Protein AF-A0A554VCH0-F1 (afdb_monomer_lite)

Structure (mmCIF, N/CA/C/O backbone):
data_AF-A0A554VCH0-F1
#
_entry.id   AF-A0A554VCH0-F1
#
loop_
_atom_site.group_PDB
_atom_site.id
_atom_site.type_symbol
_atom_site.label_atom_id
_atom_site.label_alt_id
_atom_site.label_comp_id
_atom_site.label_asym_id
_atom_site.label_entity_id
_atom_site.label_seq_id
_atom_site.pdbx_PDB_ins_code
_atom_site.Cartn_x
_atom_site.Cartn_y
_atom_site.Cartn_z
_atom_site.occupancy
_atom_site.B_iso_or_equiv
_atom_site.auth_seq_id
_atom_site.auth_comp_id
_atom_site.auth_asym_id
_atom_site.auth_atom_id
_atom_site.pdbx_PDB_model_num
ATOM 1 N N . MET A 1 1 ? -2.624 -9.429 -61.846 1.00 50.66 1 MET A N 1
ATOM 2 C CA . MET A 1 1 ? -3.630 -8.932 -60.868 1.00 50.66 1 MET A CA 1
ATOM 3 C C . MET A 1 1 ? -3.931 -9.878 -59.685 1.00 50.66 1 MET A C 1
ATOM 5 O O . MET A 1 1 ? -4.748 -9.509 -58.852 1.00 50.66 1 MET A O 1
ATOM 9 N N . LYS A 1 2 ? -3.287 -11.053 -59.535 1.00 46.19 2 LYS A N 1
ATOM 10 C CA . LYS A 1 2 ? -3.605 -12.021 -58.455 1.00 46.19 2 LYS A CA 1
ATOM 11 C C . LYS A 1 2 ? -2.909 -11.757 -57.103 1.00 46.19 2 LYS A C 1
ATOM 13 O O . LYS A 1 2 ? -3.419 -12.174 -56.073 1.00 46.19 2 LYS A O 1
ATOM 18 N N . THR A 1 3 ? -1.801 -11.017 -57.079 1.00 48.94 3 THR A N 1
ATOM 19 C CA . THR A 1 3 ? -0.977 -10.786 -55.875 1.00 48.94 3 THR A CA 1
ATOM 20 C C . THR A 1 3 ? 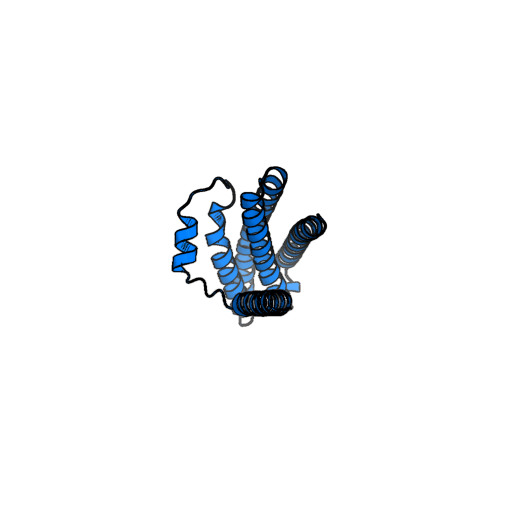-1.546 -9.754 -54.893 1.00 48.94 3 THR A C 1
ATOM 22 O O . THR A 1 3 ? -1.363 -9.903 -53.689 1.00 48.94 3 THR A O 1
ATOM 25 N N . LYS A 1 4 ? -2.310 -8.755 -55.365 1.00 50.19 4 LYS A N 1
ATOM 26 C CA . LYS A 1 4 ? -2.892 -7.714 -54.490 1.00 50.19 4 LYS A CA 1
ATOM 27 C C . LYS A 1 4 ? -4.004 -8.238 -53.569 1.00 50.19 4 LYS A C 1
ATOM 29 O O . LYS A 1 4 ? -4.123 -7.774 -52.441 1.00 50.19 4 LYS A O 1
ATOM 34 N N . ARG A 1 5 ? -4.782 -9.235 -54.014 1.00 51.34 5 ARG A N 1
ATOM 35 C CA . ARG A 1 5 ? -5.843 -9.852 -53.193 1.00 51.34 5 ARG A CA 1
ATOM 36 C C . ARG A 1 5 ? -5.274 -10.724 -52.068 1.00 51.34 5 ARG A C 1
ATOM 38 O O . ARG A 1 5 ? -5.830 -10.739 -50.979 1.00 51.34 5 ARG A O 1
ATOM 45 N N . LEU A 1 6 ? -4.137 -11.383 -52.306 1.00 45.56 6 LEU A N 1
ATOM 46 C CA . LEU A 1 6 ? -3.472 -12.219 -51.302 1.00 45.56 6 LEU A CA 1
ATOM 47 C C . LEU A 1 6 ? -2.893 -11.374 -50.155 1.00 45.56 6 LEU A C 1
ATOM 49 O O . LEU A 1 6 ? -3.058 -11.724 -48.992 1.00 45.56 6 LEU A O 1
ATOM 53 N N . GLN A 1 7 ? -2.292 -10.220 -50.472 1.00 49.75 7 GLN A N 1
ATOM 54 C CA . GLN A 1 7 ? -1.778 -9.291 -49.458 1.00 49.75 7 GLN A CA 1
ATOM 55 C C . GLN A 1 7 ? -2.892 -8.672 -48.605 1.00 49.75 7 GLN A C 1
ATOM 57 O O . GLN A 1 7 ? -2.719 -8.542 -47.398 1.00 49.75 7 GLN A O 1
ATOM 62 N N . GLN A 1 8 ? -4.051 -8.351 -49.193 1.00 52.53 8 GLN A N 1
ATOM 63 C CA . GLN A 1 8 ? -5.202 -7.838 -48.439 1.00 52.53 8 GLN A CA 1
ATOM 64 C C . GLN A 1 8 ? -5.822 -8.897 -47.516 1.00 52.53 8 GLN A C 1
ATOM 66 O O . GLN A 1 8 ? -6.181 -8.571 -46.387 1.00 52.53 8 GLN A O 1
ATOM 71 N N . SER A 1 9 ? -5.889 -10.163 -47.945 1.00 48.62 9 SER A N 1
ATOM 72 C CA . SER A 1 9 ? -6.329 -11.258 -47.071 1.00 48.62 9 SER A CA 1
ATOM 73 C C . SER A 1 9 ? -5.358 -11.503 -45.917 1.00 48.62 9 SER A C 1
ATOM 75 O O . SER A 1 9 ? -5.813 -11.659 -44.794 1.00 48.62 9 SER A O 1
ATOM 77 N N . ILE A 1 10 ? -4.040 -11.469 -46.147 1.00 54.28 10 ILE A N 1
ATOM 78 C CA . ILE A 1 10 ? -3.049 -11.637 -45.069 1.00 54.28 10 ILE A CA 1
ATOM 79 C C . ILE A 1 10 ? -3.129 -10.480 -44.063 1.00 54.28 10 ILE A C 1
ATOM 81 O O . ILE A 1 10 ? -3.063 -10.718 -42.859 1.00 54.28 10 ILE A O 1
ATOM 85 N N . LEU A 1 11 ? -3.339 -9.243 -44.532 1.00 47.56 11 LEU A N 1
ATOM 86 C CA . LEU A 1 11 ? -3.494 -8.084 -43.648 1.00 47.56 11 LEU A CA 1
ATOM 87 C C . LEU A 1 11 ? -4.769 -8.175 -42.796 1.00 47.56 11 LEU A C 1
ATOM 89 O O . LEU A 1 11 ? -4.717 -7.927 -41.597 1.00 47.56 11 LEU A O 1
ATOM 93 N N . MET A 1 12 ? -5.898 -8.574 -43.392 1.00 51.47 12 MET A N 1
ATOM 94 C CA . MET A 1 12 ? -7.165 -8.765 -42.672 1.00 51.47 12 MET A CA 1
ATOM 95 C C . MET A 1 12 ? -7.074 -9.895 -41.644 1.00 51.47 12 MET A C 1
ATOM 97 O O . MET A 1 12 ? -7.515 -9.718 -40.512 1.00 51.47 12 MET A O 1
ATOM 101 N N . THR A 1 13 ? -6.445 -11.022 -41.986 1.00 54.09 13 THR A N 1
ATOM 102 C CA . THR A 1 13 ? -6.224 -12.113 -41.026 1.00 54.09 13 THR A CA 1
ATOM 103 C C . THR A 1 13 ? -5.275 -11.683 -39.904 1.00 54.09 13 THR A C 1
ATOM 105 O O . THR A 1 13 ? -5.513 -12.018 -38.748 1.00 54.09 13 THR A O 1
ATOM 108 N N . GLY A 1 14 ? -4.249 -10.879 -40.207 1.00 42.06 14 GLY A N 1
ATOM 109 C CA . GLY A 1 14 ? -3.343 -10.311 -39.204 1.00 42.06 14 GLY A CA 1
ATOM 110 C C . GLY A 1 14 ? -4.046 -9.367 -38.224 1.00 42.06 14 GLY A C 1
ATOM 111 O O . GLY A 1 14 ? -3.824 -9.464 -37.019 1.00 42.06 14 GLY A O 1
ATOM 112 N N . VAL A 1 15 ? -4.946 -8.510 -38.716 1.00 51.59 15 VAL A N 1
ATOM 113 C CA . VAL A 1 15 ? -5.751 -7.611 -37.870 1.00 51.59 15 VAL A CA 1
ATOM 114 C C . VAL A 1 15 ? -6.733 -8.402 -37.004 1.00 51.59 15 VAL A C 1
ATOM 116 O O . VAL A 1 15 ? -6.851 -8.104 -35.819 1.00 51.59 15 VAL A O 1
ATOM 119 N N . ILE A 1 16 ? -7.364 -9.454 -37.541 1.00 51.12 16 ILE A N 1
ATOM 120 C CA . ILE A 1 16 ? -8.275 -10.315 -36.769 1.00 51.12 16 ILE A CA 1
ATOM 121 C C . ILE A 1 16 ? -7.518 -11.037 -35.642 1.00 51.12 16 ILE A C 1
ATOM 123 O O . ILE A 1 16 ? -7.979 -11.005 -34.501 1.00 51.12 16 ILE A O 1
ATOM 127 N N . ILE A 1 17 ? -6.325 -11.587 -35.918 1.00 49.78 17 ILE A N 1
ATOM 128 C CA . ILE A 1 17 ? -5.477 -12.242 -34.904 1.00 49.78 17 ILE A CA 1
ATOM 129 C C . ILE A 1 17 ? -5.062 -11.243 -33.808 1.00 49.78 17 ILE A C 1
ATOM 131 O O . ILE A 1 17 ? -5.209 -11.543 -32.622 1.00 49.78 17 ILE A O 1
ATOM 135 N N . LEU A 1 18 ? -4.628 -10.033 -34.182 1.00 41.31 18 LEU A N 1
ATOM 136 C CA . LEU A 1 18 ? -4.269 -8.962 -33.239 1.00 41.31 18 LEU A CA 1
ATOM 137 C C . LEU A 1 18 ? -5.462 -8.499 -32.383 1.00 41.31 18 LEU A C 1
ATOM 139 O O . LEU A 1 18 ? -5.297 -8.221 -31.192 1.00 41.31 18 LEU A O 1
ATOM 143 N N . THR A 1 19 ? -6.678 -8.480 -32.938 1.00 44.56 19 THR A N 1
ATOM 144 C CA . THR A 1 19 ? -7.881 -8.166 -32.153 1.00 44.56 19 THR A CA 1
ATOM 145 C C . THR A 1 19 ? -8.273 -9.295 -31.200 1.00 44.56 19 THR A C 1
ATOM 147 O O . THR A 1 19 ? -8.610 -9.011 -30.057 1.00 44.56 19 THR A O 1
ATOM 150 N N . THR A 1 20 ? -8.132 -10.570 -31.588 1.00 49.09 20 THR A N 1
ATOM 151 C CA . THR A 1 20 ? -8.420 -11.697 -30.679 1.00 49.09 20 THR A CA 1
ATOM 152 C C . THR A 1 20 ? -7.431 -11.803 -29.518 1.00 49.09 20 THR A C 1
ATOM 154 O O . THR A 1 20 ? -7.835 -12.118 -28.398 1.00 49.09 20 THR A O 1
ATOM 157 N N . VAL A 1 21 ? -6.150 -11.484 -29.744 1.00 45.84 21 VAL A N 1
ATOM 158 C CA . VAL A 1 21 ? -5.125 -11.487 -28.684 1.00 45.84 21 VAL A CA 1
ATOM 159 C C . VAL A 1 21 ? -5.340 -10.335 -27.696 1.00 45.84 21 VAL A C 1
ATOM 161 O O . VAL A 1 21 ? -5.120 -10.503 -26.499 1.00 45.84 21 VAL A O 1
ATOM 164 N N . THR A 1 22 ? -5.858 -9.191 -28.151 1.00 43.94 22 THR A N 1
ATOM 165 C CA . THR A 1 22 ? -6.181 -8.061 -27.262 1.00 43.94 22 THR A CA 1
ATOM 166 C C . THR A 1 22 ? -7.490 -8.256 -26.491 1.00 43.94 22 THR A C 1
ATOM 168 O O . THR A 1 22 ? -7.573 -7.817 -25.345 1.00 43.94 22 THR A O 1
ATOM 171 N N . THR A 1 23 ? -8.478 -8.984 -27.030 1.00 40.88 23 THR A N 1
ATOM 172 C CA . THR A 1 23 ? -9.694 -9.352 -26.273 1.00 40.88 23 THR A CA 1
ATOM 173 C C . THR A 1 23 ? -9.470 -10.447 -25.229 1.00 40.88 23 THR A C 1
ATOM 175 O O . THR A 1 23 ? -10.179 -10.464 -24.228 1.00 40.88 23 THR A O 1
ATOM 178 N N . HIS A 1 24 ? -8.473 -11.325 -25.391 1.00 40.78 24 HIS A N 1
ATOM 179 C CA . HIS A 1 24 ? -8.145 -12.347 -24.382 1.00 40.78 24 HIS A CA 1
ATOM 180 C C . HIS A 1 24 ? -7.156 -11.883 -23.302 1.00 40.78 24 HIS A C 1
ATOM 182 O O . HIS A 1 24 ? -6.976 -12.575 -22.304 1.00 40.78 24 HIS A O 1
ATOM 188 N N . ALA A 1 25 ? -6.592 -10.678 -23.419 1.00 38.81 25 ALA A N 1
ATOM 189 C CA . ALA A 1 25 ? -5.797 -10.068 -22.350 1.00 38.81 25 ALA A CA 1
ATOM 190 C C . ALA A 1 25 ? -6.638 -9.619 -21.133 1.00 38.81 25 ALA A C 1
ATOM 192 O O . ALA A 1 25 ? -6.080 -9.129 -20.152 1.00 38.81 25 ALA A O 1
ATOM 193 N N . GLN A 1 26 ? -7.968 -9.774 -21.176 1.00 36.09 26 GLN A N 1
ATOM 194 C CA . GLN A 1 26 ? -8.859 -9.425 -20.065 1.00 36.09 26 GLN A CA 1
ATOM 195 C C . GLN A 1 26 ? -9.099 -10.549 -19.051 1.00 36.09 26 GLN A C 1
ATOM 197 O O . GLN A 1 26 ? -9.569 -10.246 -17.962 1.00 36.09 26 GLN A O 1
ATOM 202 N N . ASP A 1 27 ? -8.690 -11.788 -19.328 1.00 39.19 27 ASP A N 1
ATOM 203 C CA . ASP A 1 27 ? -8.798 -12.895 -18.372 1.00 39.19 27 ASP A CA 1
ATOM 204 C C . ASP A 1 27 ? -7.484 -13.670 -18.302 1.00 39.19 27 ASP A C 1
ATOM 206 O O . ASP A 1 27 ? -7.409 -14.861 -18.608 1.00 39.19 27 ASP A O 1
ATOM 210 N N . ILE A 1 28 ? -6.414 -13.005 -17.857 1.00 39.16 28 ILE A N 1
ATOM 211 C CA . ILE A 1 28 ? -5.262 -13.756 -17.362 1.00 39.16 28 ILE A CA 1
ATOM 212 C C . ILE A 1 28 ? -5.600 -14.256 -15.957 1.00 39.16 28 ILE A C 1
ATOM 214 O O . ILE A 1 28 ? -5.233 -13.665 -14.940 1.00 39.16 28 ILE A O 1
ATOM 218 N N . ASN A 1 29 ? -6.343 -15.361 -15.917 1.00 36.84 29 ASN A N 1
ATOM 219 C CA . ASN A 1 29 ? -6.506 -16.198 -14.736 1.00 36.84 29 ASN A CA 1
ATOM 220 C C . ASN A 1 29 ? -5.174 -16.908 -14.478 1.00 36.84 29 ASN A C 1
ATOM 222 O O . ASN A 1 29 ? -5.022 -18.100 -14.729 1.00 36.84 29 ASN A O 1
ATOM 226 N N . PHE A 1 30 ? -4.179 -16.158 -14.004 1.00 36.53 30 PHE A N 1
ATOM 227 C CA . PHE A 1 30 ? -2.970 -16.770 -13.487 1.00 36.53 30 PHE A CA 1
ATOM 228 C C . PHE A 1 30 ? -3.372 -17.644 -12.304 1.00 36.53 30 PHE A C 1
ATOM 230 O O . PHE A 1 30 ? -3.855 -17.136 -11.283 1.00 36.53 30 PHE A O 1
ATOM 237 N N . SER A 1 31 ? -3.192 -18.961 -12.425 1.00 39.38 31 SER A N 1
ATOM 238 C CA . SER A 1 31 ? -3.395 -19.813 -11.265 1.00 39.38 31 SER A CA 1
ATOM 239 C C . SER A 1 31 ? -2.363 -19.397 -10.216 1.00 39.38 31 SER A C 1
ATOM 241 O O . SER A 1 31 ? -1.195 -19.151 -10.524 1.00 39.38 31 SER A O 1
ATOM 243 N N . ILE A 1 32 ? -2.778 -19.314 -8.951 1.00 42.47 32 ILE A N 1
ATOM 244 C CA . ILE A 1 32 ? -1.898 -18.959 -7.821 1.00 42.47 32 ILE A CA 1
ATOM 245 C C . ILE A 1 32 ? -0.621 -19.825 -7.814 1.00 42.47 32 ILE A C 1
ATOM 247 O O . ILE A 1 32 ? 0.424 -19.397 -7.328 1.00 42.47 32 ILE A O 1
ATOM 251 N N . LYS A 1 33 ? -0.692 -21.024 -8.405 1.00 39.44 33 LYS A N 1
ATOM 252 C CA . LYS A 1 33 ? 0.408 -21.973 -8.548 1.00 39.44 33 LYS A CA 1
ATOM 253 C C . LYS A 1 33 ? 1.454 -21.538 -9.584 1.00 39.44 33 LYS A C 1
ATOM 255 O O . LYS A 1 33 ? 2.640 -21.622 -9.295 1.00 39.44 33 LYS A O 1
ATOM 260 N N . GLU A 1 34 ? 1.027 -21.003 -10.726 1.00 40.91 34 GLU A N 1
ATOM 261 C CA . GLU A 1 34 ? 1.920 -20.485 -11.779 1.00 40.91 34 GLU A CA 1
ATOM 262 C C . GLU A 1 34 ? 2.570 -19.166 -11.349 1.00 40.91 34 GLU A C 1
ATOM 264 O O . GLU A 1 34 ? 3.757 -18.941 -11.578 1.00 40.91 34 GLU A O 1
ATOM 269 N N . VAL A 1 35 ? 1.821 -18.330 -10.619 1.00 45.22 35 VAL A N 1
ATOM 270 C CA . VAL A 1 35 ? 2.368 -17.131 -9.969 1.00 45.22 35 VAL A CA 1
ATOM 271 C C . VAL A 1 35 ? 3.438 -17.520 -8.947 1.00 45.22 35 VAL A C 1
ATOM 273 O O . VAL A 1 35 ? 4.497 -16.905 -8.920 1.00 45.22 35 VAL A O 1
ATOM 276 N N . ALA A 1 36 ? 3.197 -18.554 -8.135 1.00 42.59 36 ALA A N 1
ATOM 277 C CA . ALA A 1 36 ? 4.151 -19.035 -7.136 1.00 42.59 36 ALA A CA 1
ATOM 278 C C . ALA A 1 36 ? 5.414 -19.674 -7.747 1.00 42.59 36 ALA A C 1
ATOM 280 O O . ALA A 1 36 ? 6.488 -19.567 -7.157 1.00 42.59 36 ALA A O 1
ATOM 281 N N . GLU A 1 37 ? 5.318 -20.311 -8.917 1.00 42.56 37 GLU A N 1
ATOM 282 C CA . GLU A 1 37 ? 6.479 -20.876 -9.619 1.00 42.56 37 GLU A CA 1
ATOM 283 C C . GLU A 1 37 ? 7.354 -19.808 -10.285 1.00 42.56 37 GLU A C 1
ATOM 285 O O . GLU A 1 37 ? 8.578 -19.944 -10.264 1.00 42.56 37 GLU A O 1
ATOM 290 N N . ALA A 1 38 ? 6.776 -18.698 -10.759 1.00 44.72 38 ALA A N 1
ATOM 291 C CA . ALA A 1 38 ? 7.548 -17.551 -11.251 1.00 44.72 38 ALA A CA 1
ATOM 292 C C . ALA A 1 38 ? 8.417 -16.895 -10.153 1.00 44.72 38 ALA A C 1
ATOM 294 O O . ALA A 1 38 ? 9.463 -16.325 -10.451 1.00 44.72 38 ALA A O 1
ATOM 295 N N . PHE A 1 39 ? 8.041 -17.041 -8.875 1.00 44.12 39 PHE A N 1
ATOM 296 C CA . PHE A 1 39 ? 8.803 -16.547 -7.718 1.00 44.12 39 PHE A CA 1
ATOM 297 C C . PHE A 1 39 ? 9.952 -17.468 -7.262 1.00 44.12 39 PHE A C 1
ATOM 299 O O . PHE A 1 39 ? 10.654 -17.122 -6.314 1.00 44.12 39 PHE A O 1
ATOM 306 N N . LYS A 1 40 ? 10.177 -18.628 -7.903 1.00 45.06 40 LYS A N 1
ATOM 307 C CA . LYS A 1 40 ? 11.313 -19.517 -7.578 1.00 45.06 40 LYS A CA 1
ATOM 308 C C . LYS A 1 40 ? 12.636 -19.121 -8.236 1.00 45.06 40 LYS A C 1
ATOM 310 O O . LYS A 1 40 ? 13.650 -19.753 -7.952 1.00 45.06 40 LYS A O 1
ATOM 315 N N . ARG A 1 41 ? 12.653 -18.105 -9.101 1.00 44.22 41 ARG A N 1
ATOM 316 C CA . ARG A 1 41 ? 13.904 -17.519 -9.594 1.00 44.22 41 ARG A CA 1
ATOM 317 C C . ARG A 1 41 ? 14.220 -16.286 -8.760 1.00 44.22 41 ARG A C 1
ATOM 319 O O . ARG A 1 41 ? 13.586 -15.246 -8.907 1.00 44.22 41 ARG A O 1
ATOM 326 N N . GLU A 1 42 ? 15.165 -16.457 -7.841 1.00 42.84 42 GLU A N 1
ATOM 327 C CA . GLU A 1 42 ? 15.843 -15.379 -7.124 1.00 42.84 42 GLU A CA 1
ATOM 328 C C . GLU A 1 42 ? 16.564 -14.481 -8.135 1.00 42.84 42 GLU A C 1
ATOM 330 O O . GLU A 1 42 ? 17.744 -14.661 -8.407 1.00 42.84 42 GLU A O 1
ATOM 335 N N . ASN A 1 43 ? 15.853 -13.515 -8.709 1.00 42.44 43 ASN A N 1
ATOM 336 C CA . ASN A 1 43 ? 16.477 -12.444 -9.471 1.00 42.44 43 ASN A CA 1
ATOM 337 C C . ASN A 1 43 ? 16.506 -11.193 -8.587 1.00 42.44 43 ASN A C 1
ATOM 339 O O . ASN A 1 43 ? 15.509 -10.491 -8.431 1.00 42.44 43 ASN A O 1
ATOM 343 N N . GLU A 1 44 ? 17.645 -11.034 -7.911 1.00 44.34 44 GLU A N 1
ATOM 344 C CA . GLU A 1 44 ? 18.386 -9.790 -7.632 1.00 44.34 44 GLU A CA 1
ATOM 345 C C . GLU A 1 44 ? 17.604 -8.499 -7.343 1.00 44.34 44 GLU A C 1
ATOM 347 O O . GLU A 1 44 ? 18.033 -7.400 -7.675 1.00 44.34 44 GLU A O 1
ATOM 352 N N . CYS A 1 45 ? 16.492 -8.587 -6.628 1.00 47.25 45 CYS A N 1
ATOM 353 C CA . CYS A 1 45 ? 15.903 -7.430 -5.976 1.00 47.25 45 CYS A CA 1
ATOM 354 C C . CYS A 1 45 ? 15.950 -7.664 -4.469 1.00 47.25 45 CYS A C 1
ATOM 356 O O . CYS A 1 45 ? 15.125 -8.382 -3.901 1.00 47.25 45 CYS A O 1
ATOM 358 N N . HIS A 1 46 ? 16.932 -7.036 -3.813 1.00 46.09 46 HIS A N 1
ATOM 359 C CA . HIS A 1 46 ? 17.128 -7.089 -2.358 1.00 46.09 46 HIS A CA 1
ATOM 360 C C . HIS A 1 46 ? 15.865 -6.667 -1.572 1.00 46.09 46 HIS A C 1
ATOM 362 O O . HIS A 1 46 ? 15.702 -7.016 -0.405 1.00 46.09 46 HIS A O 1
ATOM 368 N N . TYR A 1 47 ? 14.948 -5.951 -2.233 1.00 48.16 47 TYR A N 1
ATOM 369 C CA . TYR A 1 47 ? 13.714 -5.408 -1.668 1.00 48.16 47 TYR A CA 1
ATOM 370 C C . TYR A 1 47 ? 12.467 -6.286 -1.945 1.00 48.16 47 TYR A C 1
ATOM 372 O O . TYR A 1 47 ? 11.603 -6.435 -1.077 1.00 48.16 47 TYR A O 1
ATOM 380 N N . CYS A 1 48 ? 12.434 -7.011 -3.069 1.00 47.91 48 CYS A N 1
ATOM 381 C CA . CYS A 1 48 ? 11.238 -7.675 -3.605 1.00 47.91 48 CYS A CA 1
ATOM 382 C C . CYS A 1 48 ? 10.816 -8.959 -2.861 1.00 47.91 48 CYS A C 1
ATOM 384 O O . CYS A 1 48 ? 9.690 -9.442 -3.020 1.00 47.91 48 CYS A O 1
ATOM 386 N N . THR A 1 49 ? 11.657 -9.520 -1.986 1.00 49.84 49 THR A N 1
ATOM 387 C CA . THR A 1 49 ? 11.328 -10.724 -1.188 1.00 49.84 49 THR A CA 1
ATOM 388 C C . THR A 1 49 ? 10.147 -10.508 -0.224 1.00 49.84 49 THR A C 1
ATOM 390 O O . THR A 1 49 ? 9.592 -11.468 0.314 1.00 49.84 49 THR A O 1
ATOM 393 N N . LYS A 1 50 ? 9.687 -9.262 -0.032 1.00 51.09 50 LYS A N 1
ATOM 394 C CA . LYS A 1 50 ? 8.519 -8.919 0.800 1.00 51.09 50 LYS A CA 1
ATOM 395 C C . LYS A 1 50 ? 7.176 -8.886 0.050 1.00 51.09 50 LYS A C 1
ATOM 397 O O . LYS A 1 50 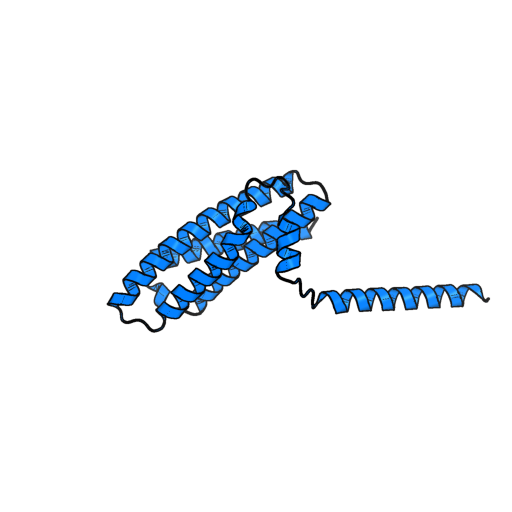? 6.141 -8.701 0.694 1.00 51.09 50 LYS A O 1
ATOM 402 N N . ILE A 1 51 ? 7.134 -9.135 -1.264 1.00 47.06 51 ILE A N 1
ATOM 403 C CA . ILE A 1 51 ? 5.907 -9.040 -2.088 1.00 47.06 51 ILE A CA 1
ATOM 404 C C . ILE A 1 51 ? 4.775 -9.962 -1.594 1.00 47.06 51 ILE A C 1
ATOM 406 O O . ILE A 1 51 ? 3.618 -9.536 -1.511 1.00 47.06 51 ILE A O 1
ATOM 410 N N . TYR A 1 52 ? 5.091 -11.187 -1.154 1.00 47.25 52 TYR A N 1
ATOM 411 C CA . TYR A 1 52 ? 4.085 -12.117 -0.613 1.00 47.25 52 TYR A CA 1
ATOM 412 C C . TYR A 1 52 ? 3.468 -11.625 0.712 1.00 47.25 52 TYR A C 1
ATOM 414 O O . TYR A 1 52 ? 2.366 -12.022 1.097 1.00 47.25 52 TYR A O 1
ATOM 422 N N . GLN A 1 53 ? 4.135 -10.698 1.407 1.00 63.19 53 GLN A N 1
ATOM 423 C CA . GLN A 1 53 ? 3.653 -10.150 2.671 1.00 63.19 53 GLN A CA 1
ATOM 424 C C . GLN A 1 53 ? 2.634 -9.023 2.465 1.00 63.19 53 GLN A C 1
ATOM 426 O O . GLN A 1 53 ? 1.731 -8.878 3.290 1.00 63.19 53 GLN A O 1
ATOM 431 N N . PHE A 1 54 ? 2.701 -8.254 1.372 1.00 70.75 54 PHE A N 1
ATOM 432 C CA . PHE A 1 54 ? 1.818 -7.096 1.187 1.00 70.75 54 PHE A CA 1
ATOM 433 C C . PHE A 1 54 ? 0.355 -7.483 0.989 1.00 70.75 54 PHE A C 1
ATOM 435 O O . PHE A 1 54 ? -0.512 -6.924 1.660 1.00 70.75 54 PHE A O 1
ATOM 442 N N . SER A 1 55 ? 0.066 -8.481 0.153 1.00 72.00 55 SER A N 1
ATOM 443 C CA . SER A 1 55 ? -1.313 -8.944 -0.064 1.00 72.00 55 SER A CA 1
ATOM 444 C C . SER A 1 55 ? -1.954 -9.461 1.228 1.00 72.00 55 SER A C 1
ATOM 446 O O . SER A 1 55 ? -3.070 -9.067 1.577 1.00 72.00 55 SER A O 1
ATOM 448 N N . HIS A 1 56 ? -1.218 -10.267 2.000 1.00 76.31 56 HIS A N 1
ATOM 449 C CA . HIS A 1 56 ? -1.681 -10.754 3.298 1.00 76.31 56 HIS A CA 1
ATOM 450 C C . HIS A 1 56 ? -1.881 -9.606 4.304 1.00 76.31 56 HIS A C 1
ATOM 452 O O . HIS A 1 56 ? -2.882 -9.569 5.021 1.00 76.31 56 HIS A O 1
ATOM 458 N N . LYS A 1 57 ? -0.972 -8.622 4.342 1.00 80.25 57 LYS A N 1
ATOM 459 C CA . LYS A 1 57 ? -1.100 -7.440 5.213 1.00 80.25 57 LYS A CA 1
ATOM 460 C C . LYS A 1 57 ? -2.292 -6.568 4.836 1.00 80.25 57 LYS A C 1
ATOM 462 O O . LYS A 1 57 ? -3.001 -6.120 5.733 1.00 80.25 57 LYS A O 1
ATOM 467 N N . VAL A 1 58 ? -2.563 -6.377 3.547 1.00 81.69 58 VAL A N 1
ATOM 468 C CA . VAL A 1 58 ? -3.757 -5.666 3.065 1.00 81.69 58 VAL A CA 1
ATOM 469 C C . VAL A 1 58 ? -5.026 -6.389 3.511 1.00 81.69 58 VAL A C 1
ATOM 471 O O . VAL A 1 58 ? -5.947 -5.741 4.005 1.00 81.69 58 VAL A O 1
ATOM 474 N N . GLN A 1 59 ? -5.070 -7.722 3.413 1.00 82.25 59 GLN A N 1
ATOM 475 C CA . GLN A 1 59 ? -6.208 -8.498 3.910 1.00 82.25 59 GLN A CA 1
ATOM 476 C C . GLN A 1 59 ? -6.357 -8.374 5.433 1.00 82.25 59 GLN A C 1
ATOM 478 O O . GLN A 1 59 ? -7.460 -8.157 5.929 1.00 82.25 59 GLN A O 1
ATOM 483 N N . GLN A 1 60 ? -5.253 -8.430 6.181 1.00 84.75 60 GLN A N 1
ATOM 484 C CA . GLN A 1 60 ? -5.254 -8.230 7.630 1.00 84.75 60 GLN A CA 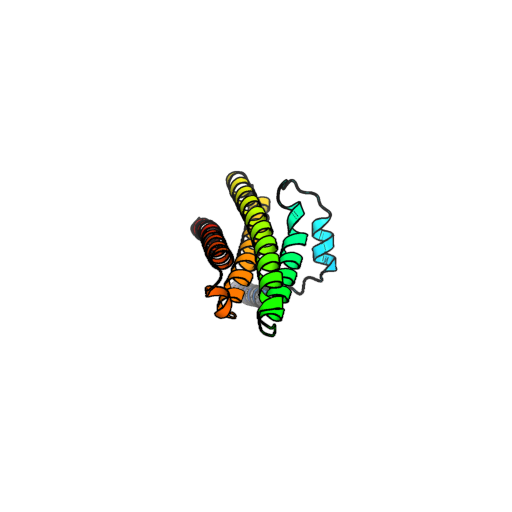1
ATOM 485 C C . GLN A 1 60 ? -5.786 -6.837 8.012 1.00 84.75 60 GLN A C 1
ATOM 487 O O . GLN A 1 60 ? -6.599 -6.723 8.928 1.00 84.75 60 GLN A O 1
ATOM 492 N N . ILE A 1 61 ? -5.355 -5.786 7.307 1.00 85.31 61 ILE A N 1
ATOM 493 C CA . ILE A 1 61 ? -5.843 -4.412 7.488 1.00 85.31 61 ILE A CA 1
ATOM 494 C C . ILE A 1 61 ? -7.341 -4.340 7.183 1.00 85.31 61 ILE A C 1
ATOM 496 O O . ILE A 1 61 ? -8.097 -3.818 7.997 1.00 85.31 61 ILE A O 1
ATOM 500 N N . SER A 1 62 ? -7.776 -4.927 6.065 1.00 86.19 62 SER A N 1
ATOM 501 C CA . SER A 1 62 ? -9.186 -4.998 5.671 1.00 86.19 62 SER A CA 1
ATOM 502 C C . SER A 1 62 ? -10.047 -5.658 6.745 1.00 86.19 62 SER A C 1
ATOM 504 O O . SER A 1 62 ? -11.085 -5.111 7.104 1.00 86.19 62 SER A O 1
ATOM 506 N N . ASN A 1 63 ? -9.603 -6.788 7.299 1.00 85.56 63 ASN A N 1
ATOM 507 C CA . ASN A 1 63 ? -10.329 -7.497 8.352 1.00 85.56 63 ASN A CA 1
ATOM 508 C C . ASN A 1 63 ? -10.412 -6.653 9.634 1.00 85.56 63 ASN A C 1
ATOM 510 O O . ASN A 1 63 ? -11.492 -6.483 10.184 1.00 85.56 63 ASN A O 1
ATOM 514 N N . ILE A 1 64 ? -9.298 -6.051 10.077 1.00 85.12 64 ILE A N 1
ATOM 515 C CA . ILE A 1 64 ? -9.297 -5.187 11.272 1.00 85.12 64 ILE A CA 1
ATOM 516 C C . ILE A 1 64 ? -10.227 -3.979 11.076 1.00 85.12 64 ILE A C 1
ATOM 518 O O . ILE A 1 64 ? -10.940 -3.604 12.004 1.00 85.12 64 ILE A O 1
ATOM 522 N N . MET A 1 65 ? -10.220 -3.371 9.888 1.00 82.94 65 MET A N 1
ATOM 523 C CA . MET A 1 65 ? -11.079 -2.237 9.544 1.00 82.94 65 MET A CA 1
ATOM 524 C C . MET A 1 65 ? -12.554 -2.634 9.467 1.00 82.94 65 MET A C 1
ATOM 526 O O . MET A 1 65 ? -13.400 -1.893 9.957 1.00 82.94 65 MET A O 1
ATOM 530 N N . HIS A 1 66 ? -12.870 -3.803 8.907 1.00 83.25 66 HIS A N 1
ATOM 531 C CA . HIS A 1 66 ? -14.235 -4.318 8.895 1.00 83.25 66 HIS A CA 1
ATOM 532 C C . HIS A 1 66 ? -14.748 -4.543 10.315 1.00 83.25 66 HIS A C 1
ATOM 534 O O . HIS A 1 66 ? -15.785 -3.994 10.670 1.00 83.25 66 HIS A O 1
ATOM 540 N N . ASP A 1 67 ? -13.963 -5.225 11.149 1.00 83.62 67 ASP A N 1
ATOM 541 C CA . ASP A 1 67 ? -14.332 -5.487 12.535 1.00 83.62 67 ASP A CA 1
ATOM 542 C C . ASP A 1 67 ? -14.533 -4.207 13.362 1.00 83.62 67 ASP A C 1
ATOM 544 O O . ASP A 1 67 ? -15.219 -4.226 14.377 1.00 83.62 67 ASP A O 1
ATOM 548 N N . LEU A 1 68 ? -13.882 -3.101 12.989 1.00 81.44 68 LEU A N 1
ATOM 549 C CA . LEU A 1 68 ? -14.010 -1.818 13.683 1.00 81.44 68 LEU A CA 1
ATOM 550 C C . LEU A 1 68 ? -15.375 -1.148 13.475 1.00 81.44 68 LEU A C 1
ATOM 552 O O . LEU A 1 68 ? -15.697 -0.249 14.253 1.00 81.44 68 LEU A O 1
ATOM 556 N N . LYS A 1 69 ? -16.162 -1.572 12.473 1.00 74.19 69 LYS A N 1
ATOM 557 C CA . LYS A 1 69 ? -17.518 -1.053 12.219 1.00 74.19 69 LYS A CA 1
ATOM 558 C C . LYS A 1 69 ? -18.494 -1.411 13.332 1.00 74.19 69 LYS A C 1
ATOM 560 O O . LYS A 1 69 ? -19.285 -0.566 13.732 1.00 74.19 69 LYS A O 1
ATOM 565 N N . ASP A 1 70 ? -18.367 -2.620 13.868 1.00 75.44 70 ASP A N 1
ATOM 566 C CA . ASP A 1 70 ? -19.407 -3.243 14.692 1.00 75.44 70 ASP A CA 1
ATOM 567 C C . ASP A 1 70 ? -18.998 -3.373 16.174 1.00 75.44 70 ASP A C 1
ATOM 569 O O . ASP A 1 70 ? -19.597 -4.128 16.939 1.00 75.44 70 ASP A O 1
ATOM 573 N N . LEU A 1 71 ? -17.943 -2.666 16.606 1.00 78.81 71 LEU A N 1
ATOM 574 C CA . LEU A 1 71 ? -17.391 -2.781 17.961 1.00 78.81 71 LEU A CA 1
ATOM 575 C C . LEU A 1 71 ? -17.779 -1.628 18.889 1.00 78.81 71 LEU A C 1
ATOM 577 O O . LEU A 1 71 ? -17.583 -0.454 18.579 1.00 78.81 71 LEU A O 1
ATOM 581 N N . GLU A 1 72 ? -18.174 -1.994 20.112 1.00 72.62 72 GLU A N 1
ATOM 582 C CA . GLU A 1 72 ? -18.317 -1.077 21.246 1.00 72.62 72 GLU A CA 1
ATOM 583 C C . GLU A 1 72 ? -17.015 -0.307 21.544 1.00 72.62 72 GLU A C 1
ATOM 585 O O . GLU A 1 72 ? -15.898 -0.825 21.397 1.00 72.62 72 GLU A O 1
ATOM 590 N N . THR A 1 73 ? -17.155 0.924 22.043 1.00 69.25 73 THR A N 1
ATOM 591 C CA . THR A 1 73 ? -16.080 1.920 22.233 1.00 69.25 73 THR A CA 1
ATOM 592 C C . THR A 1 73 ? -14.826 1.388 22.940 1.00 69.25 73 THR A C 1
ATOM 594 O O . THR A 1 73 ? -13.712 1.633 22.473 1.00 69.25 73 THR A O 1
ATOM 597 N N . LYS A 1 74 ? -14.956 0.587 24.010 1.00 68.44 74 LYS A N 1
ATOM 598 C CA . LYS A 1 74 ? -13.791 0.008 24.721 1.00 68.44 74 LYS A CA 1
ATOM 599 C C . LYS A 1 74 ? -12.999 -1.001 23.876 1.00 68.44 74 LYS A C 1
ATOM 601 O O . LYS A 1 74 ? -11.769 -1.029 23.941 1.00 68.44 74 LYS A O 1
ATOM 606 N N . LYS A 1 75 ? -13.669 -1.830 23.067 1.00 77.31 75 LYS A N 1
ATOM 607 C CA . LYS A 1 75 ? -13.005 -2.799 22.171 1.00 77.31 75 LYS A CA 1
ATOM 608 C C . LYS A 1 75 ? -12.482 -2.125 20.894 1.00 77.31 75 LYS A C 1
ATOM 610 O O . LYS A 1 75 ? -11.485 -2.592 20.333 1.00 77.31 75 LYS A O 1
ATOM 615 N N . LYS A 1 76 ? -13.095 -1.003 20.492 1.00 80.88 76 LYS A N 1
ATOM 616 C CA . LYS A 1 76 ? -12.696 -0.156 19.356 1.00 80.88 76 LYS A CA 1
ATOM 617 C C . LYS A 1 76 ? -11.270 0.379 19.526 1.00 80.88 76 LYS A C 1
ATOM 619 O O . LYS A 1 76 ? -10.442 0.147 18.648 1.00 80.88 76 LYS A O 1
ATOM 624 N N . HIS A 1 77 ? -10.923 0.927 20.697 1.00 83.00 77 HIS A N 1
ATOM 625 C CA . HIS A 1 77 ? -9.579 1.476 20.950 1.00 83.00 77 HIS A CA 1
ATOM 626 C C . HIS A 1 77 ? -8.447 0.440 20.782 1.00 83.00 77 HIS A C 1
ATOM 628 O O . HIS A 1 77 ? -7.438 0.693 20.119 1.00 83.00 77 HIS A O 1
ATOM 634 N N . LYS A 1 78 ? -8.614 -0.782 21.314 1.00 85.44 78 LYS A N 1
ATOM 635 C CA . LYS A 1 78 ? -7.605 -1.852 21.172 1.00 85.44 78 LYS A CA 1
ATOM 636 C C . LYS A 1 78 ? -7.400 -2.248 19.705 1.00 85.44 78 LYS A C 1
ATOM 638 O O . LYS A 1 78 ? -6.260 -2.479 19.288 1.00 85.44 78 LYS A O 1
ATOM 643 N N . LYS A 1 79 ? -8.480 -2.329 18.916 1.00 87.00 79 LYS A N 1
ATOM 644 C CA . LYS A 1 79 ? -8.387 -2.628 17.478 1.00 87.00 79 LYS A CA 1
ATOM 645 C C . LYS A 1 79 ? -7.828 -1.453 16.674 1.00 87.00 79 LYS A C 1
ATOM 647 O O . LYS A 1 79 ? -7.015 -1.715 15.796 1.00 87.00 79 LYS A O 1
ATOM 652 N N . GLN A 1 80 ? -8.141 -0.202 17.016 1.00 87.75 80 GLN A N 1
ATOM 653 C CA . GLN A 1 80 ? -7.524 0.991 16.414 1.00 87.75 80 GLN A CA 1
ATOM 654 C C . GLN A 1 80 ? -6.008 1.004 16.631 1.00 87.75 80 GLN A C 1
ATOM 656 O O . GLN A 1 80 ? -5.250 1.119 15.673 1.00 87.75 80 GLN A O 1
ATOM 661 N N . LYS A 1 81 ? -5.538 0.736 17.857 1.00 88.50 81 LYS A N 1
ATOM 662 C CA . LYS A 1 81 ? -4.098 0.623 18.145 1.00 88.50 81 LYS A CA 1
ATOM 663 C C . LYS A 1 81 ? -3.424 -0.498 17.344 1.00 88.50 81 LYS A C 1
ATOM 665 O O . LYS A 1 81 ? -2.297 -0.342 16.874 1.00 88.50 81 LYS A O 1
ATOM 670 N N . ARG A 1 82 ? -4.098 -1.644 17.170 1.00 89.50 82 ARG A N 1
ATOM 671 C CA . ARG A 1 82 ? -3.603 -2.752 16.330 1.00 89.50 82 ARG A CA 1
ATOM 672 C C . ARG A 1 82 ? -3.574 -2.371 14.849 1.00 89.50 82 ARG A C 1
ATOM 674 O O . ARG A 1 82 ? -2.606 -2.707 14.164 1.00 89.50 82 ARG A O 1
ATOM 681 N N . LEU A 1 83 ? -4.611 -1.685 14.372 1.00 90.00 83 LEU A N 1
ATOM 682 C CA . LEU A 1 83 ? -4.699 -1.163 13.014 1.00 90.00 83 LEU A CA 1
ATOM 683 C C . LEU A 1 83 ? -3.540 -0.204 12.746 1.00 90.00 83 LEU A C 1
ATOM 685 O O . LEU A 1 83 ? -2.797 -0.429 11.799 1.00 90.00 83 LEU A O 1
ATOM 689 N N . TYR A 1 84 ? -3.324 0.772 13.630 1.00 90.38 84 TYR A N 1
ATOM 690 C CA . TYR A 1 84 ? -2.226 1.731 13.544 1.00 90.38 84 TYR A CA 1
ATOM 691 C C . TYR A 1 84 ? -0.867 1.037 13.420 1.00 90.38 84 TYR A C 1
ATOM 693 O O . TYR A 1 84 ? -0.142 1.281 12.463 1.00 90.38 84 TYR A O 1
ATOM 701 N N . LYS A 1 85 ? -0.543 0.095 14.317 1.00 89.06 85 LYS A N 1
ATOM 702 C CA . LYS A 1 85 ? 0.723 -0.659 14.240 1.00 89.06 85 LYS A CA 1
ATOM 703 C C . LYS A 1 85 ? 0.879 -1.418 12.919 1.00 89.06 85 LYS A C 1
ATOM 705 O O . LYS A 1 85 ? 1.971 -1.474 12.362 1.00 89.06 85 LYS A O 1
ATOM 710 N N . THR A 1 86 ? -0.209 -2.013 12.429 1.00 87.50 86 THR A N 1
ATOM 711 C CA . THR A 1 86 ? -0.199 -2.783 11.176 1.00 87.50 86 THR A CA 1
ATOM 712 C C . THR A 1 86 ? -0.013 -1.866 9.967 1.00 87.50 86 THR A C 1
ATOM 714 O O . THR A 1 86 ? 0.768 -2.191 9.077 1.00 87.50 86 THR A O 1
ATOM 717 N N . LEU A 1 87 ? -0.684 -0.712 9.956 1.00 89.75 87 LEU A N 1
ATOM 718 C CA . LEU A 1 87 ? -0.548 0.315 8.926 1.00 89.75 87 LEU A CA 1
ATOM 719 C C . LEU A 1 87 ? 0.845 0.925 8.921 1.00 89.75 87 LEU A C 1
ATOM 721 O O . LEU A 1 87 ? 1.444 1.033 7.862 1.00 89.75 87 LEU A O 1
ATOM 725 N N . HIS A 1 88 ? 1.374 1.279 10.089 1.00 88.31 88 HIS A N 1
ATOM 726 C CA . HIS A 1 88 ? 2.707 1.850 10.215 1.00 88.31 88 HIS A CA 1
ATOM 727 C C . HIS A 1 88 ? 3.762 0.900 9.639 1.00 88.31 88 HIS A C 1
ATOM 729 O O . HIS A 1 88 ? 4.510 1.281 8.745 1.00 88.31 88 HIS A O 1
ATOM 735 N N . ALA A 1 89 ? 3.736 -0.376 10.040 1.00 86.38 89 ALA A N 1
ATOM 736 C CA . ALA A 1 89 ? 4.633 -1.383 9.478 1.00 86.38 89 ALA A CA 1
ATOM 737 C C . ALA A 1 89 ? 4.436 -1.580 7.964 1.00 86.38 89 ALA A C 1
ATOM 739 O O . ALA A 1 89 ? 5.407 -1.787 7.241 1.00 86.38 89 ALA A O 1
ATOM 740 N N . PHE A 1 90 ? 3.196 -1.531 7.465 1.00 87.44 90 PHE A N 1
ATOM 741 C CA . PHE A 1 90 ? 2.934 -1.588 6.026 1.00 87.44 90 PHE A CA 1
ATOM 742 C C . PHE A 1 90 ? 3.550 -0.386 5.298 1.00 87.44 90 PHE A C 1
ATOM 744 O O . PHE A 1 90 ? 4.209 -0.588 4.287 1.00 87.44 90 PHE A O 1
ATOM 751 N N . ILE A 1 91 ? 3.366 0.834 5.815 1.00 89.50 91 ILE A N 1
ATOM 752 C CA . ILE A 1 91 ? 3.868 2.076 5.211 1.00 89.50 91 ILE A CA 1
ATOM 753 C C . ILE A 1 91 ? 5.392 2.064 5.131 1.00 89.50 91 ILE A C 1
ATOM 755 O O . ILE A 1 91 ? 5.920 2.341 4.063 1.00 89.50 91 ILE A O 1
ATOM 759 N N . GLU A 1 92 ? 6.088 1.710 6.215 1.00 85.88 92 GLU A N 1
ATOM 760 C CA . GLU A 1 92 ? 7.558 1.640 6.217 1.00 85.88 92 GLU A CA 1
ATOM 761 C C . GLU A 1 92 ? 8.066 0.636 5.176 1.00 85.88 92 GLU A C 1
ATOM 763 O O . GLU A 1 92 ? 8.937 0.948 4.367 1.00 85.88 92 GLU A O 1
ATOM 768 N N . ASN A 1 93 ? 7.471 -0.562 5.128 1.00 83.00 93 ASN A N 1
ATOM 769 C CA . ASN A 1 93 ? 7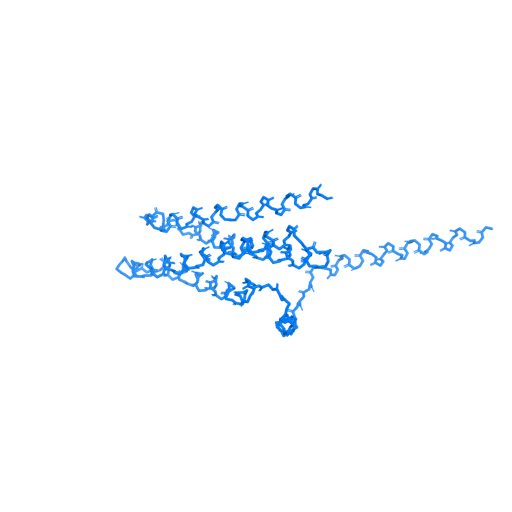.859 -1.562 4.135 1.00 83.00 93 ASN A CA 1
ATOM 770 C C . ASN A 1 93 ? 7.540 -1.110 2.707 1.00 83.00 93 ASN A C 1
ATOM 772 O O . ASN A 1 93 ? 8.351 -1.319 1.814 1.00 83.00 93 ASN A O 1
ATOM 776 N N . ALA A 1 94 ? 6.382 -0.489 2.487 1.00 85.50 94 ALA A N 1
ATOM 777 C CA . ALA A 1 94 ? 5.978 -0.001 1.174 1.00 85.50 94 ALA A CA 1
ATOM 778 C C . ALA A 1 94 ? 6.844 1.181 0.707 1.00 85.50 94 ALA A C 1
ATOM 780 O O . ALA A 1 94 ? 7.101 1.305 -0.484 1.00 85.50 94 ALA A O 1
ATOM 781 N N . ALA A 1 95 ? 7.315 2.030 1.623 1.00 86.50 95 ALA A N 1
ATOM 782 C CA . ALA A 1 95 ? 8.237 3.117 1.311 1.00 86.50 95 ALA A CA 1
ATOM 783 C C . ALA A 1 95 ? 9.626 2.591 0.919 1.00 86.50 95 ALA A C 1
ATOM 785 O O . ALA A 1 95 ? 10.178 3.044 -0.080 1.00 86.50 95 ALA A O 1
ATOM 786 N N . MET A 1 96 ? 10.155 1.604 1.655 1.00 82.94 96 MET A N 1
ATOM 787 C CA . MET A 1 96 ? 11.413 0.937 1.292 1.00 82.94 96 MET A CA 1
ATOM 788 C C . MET A 1 96 ? 11.311 0.231 -0.064 1.00 82.94 96 MET A C 1
ATOM 790 O O . MET A 1 96 ? 12.201 0.378 -0.892 1.00 82.94 96 MET A O 1
ATOM 794 N N . GLU A 1 97 ? 10.210 -0.484 -0.311 1.00 82.75 97 GLU A N 1
ATOM 795 C CA . GLU A 1 97 ? 9.957 -1.145 -1.596 1.00 82.75 97 GLU A CA 1
ATOM 796 C C . GLU A 1 97 ? 9.884 -0.130 -2.739 1.00 82.75 97 GLU A C 1
ATOM 798 O O . GLU A 1 97 ? 10.524 -0.298 -3.769 1.00 82.75 97 GLU A O 1
ATOM 803 N N . HIS A 1 98 ? 9.133 0.956 -2.547 1.00 86.75 98 HIS A N 1
ATOM 804 C CA . HIS A 1 98 ? 9.043 2.033 -3.525 1.00 86.75 98 HIS A CA 1
ATOM 805 C C . HIS A 1 98 ? 10.419 2.615 -3.864 1.00 86.75 98 HIS A C 1
ATOM 807 O O . HIS A 1 98 ? 10.699 2.826 -5.040 1.00 86.75 98 HIS A O 1
ATOM 813 N N . GLN A 1 99 ? 11.268 2.847 -2.858 1.00 83.12 99 GLN A N 1
ATOM 814 C CA . GLN A 1 99 ? 12.627 3.337 -3.076 1.00 83.12 99 GLN A CA 1
ATOM 815 C C . GLN A 1 99 ? 13.464 2.327 -3.869 1.00 83.12 99 GLN A C 1
ATOM 817 O O . GLN A 1 99 ? 14.042 2.695 -4.884 1.00 83.12 99 GLN A O 1
ATOM 822 N N . GLY A 1 100 ? 13.463 1.052 -3.468 1.00 80.25 100 GLY A N 1
ATOM 823 C CA . GLY A 1 100 ? 14.217 0.006 -4.160 1.00 80.25 100 GLY A CA 1
ATOM 824 C C . GLY A 1 100 ? 13.792 -0.174 -5.620 1.00 80.25 100 GLY A C 1
ATOM 825 O O . GLY A 1 100 ? 14.641 -0.286 -6.499 1.00 80.25 100 GLY A O 1
ATOM 826 N N . LEU A 1 101 ? 12.485 -0.130 -5.895 1.00 82.06 101 LEU A N 1
ATOM 827 C CA . LEU A 1 101 ? 11.953 -0.197 -7.258 1.00 82.06 101 LEU A CA 1
ATOM 828 C C . LEU A 1 101 ? 12.298 1.058 -8.076 1.00 82.06 101 LEU A C 1
ATOM 830 O O . LEU A 1 101 ? 12.577 0.954 -9.267 1.00 82.06 101 LEU A O 1
ATOM 834 N N . ALA A 1 102 ? 12.287 2.244 -7.461 1.00 82.88 102 ALA A N 1
ATOM 835 C CA . ALA A 1 102 ? 12.693 3.480 -8.129 1.00 82.88 102 ALA A CA 1
ATOM 836 C C . ALA A 1 102 ? 14.186 3.464 -8.494 1.00 82.88 102 ALA A C 1
ATOM 838 O O . ALA A 1 102 ? 14.544 3.845 -9.608 1.00 82.88 102 ALA A O 1
ATOM 839 N N . ASP A 1 103 ? 15.036 2.976 -7.589 1.00 78.94 103 ASP A N 1
ATOM 840 C CA . ASP A 1 103 ? 16.468 2.818 -7.835 1.00 78.94 103 ASP A CA 1
ATOM 841 C C . ASP A 1 103 ? 16.710 1.786 -8.943 1.00 78.94 103 ASP A C 1
ATOM 843 O O . ASP A 1 103 ? 17.463 2.046 -9.876 1.00 78.94 103 ASP A O 1
ATOM 847 N N . GLN A 1 104 ? 16.009 0.649 -8.906 1.00 76.19 104 GLN A N 1
ATOM 848 C CA . GLN A 1 104 ? 16.111 -0.379 -9.940 1.00 76.19 104 GLN A CA 1
ATOM 849 C C . GLN A 1 104 ? 15.734 0.170 -11.324 1.00 76.19 104 GLN A C 1
ATOM 851 O O . GLN A 1 104 ? 16.468 -0.064 -12.283 1.00 76.19 104 GLN A O 1
ATOM 856 N N . LEU A 1 105 ? 14.665 0.967 -11.443 1.00 80.56 105 LEU A N 1
ATOM 857 C CA . LEU A 1 105 ? 14.296 1.609 -12.714 1.00 80.56 105 LEU A CA 1
ATOM 858 C C . LEU A 1 105 ? 15.401 2.493 -13.297 1.00 80.56 105 LEU A C 1
ATOM 860 O O . LEU A 1 105 ? 15.527 2.564 -14.515 1.00 80.56 105 LEU A O 1
ATOM 864 N N . ALA A 1 106 ? 16.190 3.165 -12.457 1.00 76.56 106 ALA A N 1
ATOM 865 C CA . ALA A 1 106 ? 17.246 4.059 -12.926 1.00 76.56 106 ALA A CA 1
ATOM 866 C C . ALA A 1 106 ? 18.408 3.315 -13.612 1.00 76.56 106 ALA A C 1
ATOM 868 O O . ALA A 1 106 ? 19.145 3.927 -14.386 1.00 76.56 106 ALA A O 1
ATOM 869 N N . PHE A 1 107 ? 18.567 2.013 -13.346 1.00 74.94 107 PHE A N 1
ATOM 870 C CA . PHE A 1 107 ? 19.703 1.210 -13.814 1.00 74.94 107 PHE A CA 1
ATOM 871 C C . PHE A 1 107 ? 19.305 -0.057 -14.594 1.00 74.94 107 PHE A C 1
ATOM 873 O O . PHE A 1 107 ? 20.185 -0.803 -15.023 1.00 74.94 107 PHE A O 1
ATOM 880 N N . SER A 1 108 ? 18.006 -0.311 -14.783 1.00 70.38 108 SER A N 1
ATOM 881 C CA . SER A 1 108 ? 17.496 -1.534 -15.423 1.00 70.38 108 SER A CA 1
ATOM 882 C C . SER A 1 108 ? 17.647 -1.531 -16.944 1.00 70.38 108 SER A C 1
ATOM 884 O O . SER A 1 108 ? 17.515 -0.499 -17.602 1.00 70.38 108 SER A O 1
ATOM 886 N N . LYS A 1 109 ? 17.832 -2.726 -17.515 1.00 71.38 109 LYS A N 1
ATOM 887 C CA . LYS A 1 109 ? 17.644 -2.992 -18.955 1.00 71.38 109 LYS A CA 1
ATOM 888 C C . LYS A 1 109 ? 16.168 -3.313 -19.249 1.00 71.38 109 LYS A C 1
ATOM 890 O O . LYS A 1 109 ? 15.399 -3.542 -18.321 1.00 71.38 109 LYS A O 1
ATOM 895 N N . GLU A 1 110 ? 15.762 -3.346 -20.521 1.00 67.06 110 GLU A N 1
ATOM 896 C CA . GLU A 1 110 ? 14.344 -3.420 -20.946 1.00 67.06 110 GLU A CA 1
ATOM 897 C C . GLU A 1 110 ? 13.476 -4.460 -20.196 1.00 67.06 110 GLU A C 1
ATOM 899 O O . GLU A 1 110 ? 12.440 -4.091 -19.646 1.00 67.06 110 GLU A O 1
ATOM 904 N N . GLU A 1 111 ? 13.889 -5.730 -20.095 1.00 63.56 111 GLU A N 1
ATOM 905 C CA . GLU A 1 111 ? 13.091 -6.786 -19.427 1.00 63.56 111 GLU A CA 1
ATOM 906 C C . GLU A 1 111 ? 13.013 -6.613 -17.891 1.00 63.56 111 GLU A C 1
ATOM 908 O O . GLU A 1 111 ? 11.988 -6.876 -17.254 1.00 63.56 111 GLU A O 1
ATOM 913 N N . GLU A 1 112 ? 14.080 -6.115 -17.266 1.00 69.12 112 GLU A N 1
ATOM 914 C CA . GLU A 1 112 ? 14.108 -5.798 -15.830 1.00 69.12 112 GLU A CA 1
ATOM 915 C C . GLU A 1 112 ? 13.254 -4.563 -15.519 1.00 69.12 112 GLU A C 1
ATOM 917 O O . GLU A 1 112 ? 12.585 -4.498 -14.483 1.00 69.12 112 GLU A O 1
ATOM 922 N N . MET A 1 113 ? 13.211 -3.610 -16.451 1.00 74.06 113 MET A N 1
ATOM 923 C CA . MET A 1 113 ? 12.376 -2.420 -16.362 1.00 74.06 113 MET A CA 1
ATOM 924 C C . MET A 1 113 ? 10.889 -2.795 -16.370 1.00 74.06 113 MET A C 1
ATOM 926 O O . MET A 1 113 ? 10.139 -2.308 -15.523 1.00 74.06 113 MET A O 1
ATOM 930 N N . GLU A 1 114 ? 10.457 -3.705 -17.250 1.00 74.81 114 GLU A N 1
ATOM 931 C CA . GLU A 1 114 ? 9.062 -4.170 -17.301 1.00 74.81 114 GLU A CA 1
ATOM 932 C C . GLU A 1 114 ? 8.626 -4.823 -15.978 1.00 74.81 114 GLU A C 1
ATOM 934 O O . GLU A 1 114 ? 7.599 -4.456 -15.395 1.00 74.81 114 GLU A O 1
ATOM 939 N N . ASN A 1 115 ? 9.447 -5.726 -15.437 1.00 75.44 115 ASN A N 1
ATOM 940 C CA . ASN A 1 115 ? 9.181 -6.379 -14.152 1.00 75.44 115 ASN A CA 1
ATOM 941 C C . ASN A 1 115 ? 9.109 -5.381 -12.983 1.00 75.44 115 ASN A C 1
ATOM 943 O O . ASN A 1 115 ? 8.262 -5.503 -12.083 1.00 75.44 115 ASN A O 1
ATOM 947 N N . THR A 1 116 ? 9.957 -4.355 -13.014 1.00 76.81 116 THR A N 1
ATOM 948 C CA . THR A 1 116 ? 9.974 -3.288 -12.008 1.00 76.81 116 THR A CA 1
ATOM 949 C C . THR A 1 116 ? 8.717 -2.415 -12.102 1.00 76.81 116 THR A C 1
ATOM 951 O O . THR A 1 116 ? 8.085 -2.117 -11.083 1.00 76.81 116 THR A O 1
ATOM 954 N N . ILE A 1 117 ? 8.267 -2.085 -13.318 1.00 81.00 117 ILE A N 1
ATOM 955 C CA . ILE A 1 117 ? 7.009 -1.360 -13.565 1.00 81.00 117 ILE A CA 1
ATOM 956 C C . ILE A 1 117 ? 5.809 -2.151 -13.034 1.00 81.00 117 ILE A C 1
ATOM 958 O O . ILE A 1 117 ? 4.970 -1.594 -12.319 1.00 81.00 117 ILE A O 1
ATOM 962 N N . ILE A 1 118 ? 5.729 -3.453 -13.330 1.00 82.69 118 ILE A N 1
ATOM 963 C CA . ILE A 1 118 ? 4.654 -4.327 -12.831 1.00 82.69 118 ILE A CA 1
ATOM 964 C C . ILE A 1 118 ? 4.616 -4.307 -11.297 1.00 82.69 118 ILE A C 1
ATOM 966 O O . ILE A 1 118 ? 3.541 -4.220 -10.693 1.00 82.69 118 ILE A O 1
ATOM 970 N N . SER A 1 119 ? 5.781 -4.351 -10.654 1.00 81.06 119 SER A N 1
ATOM 971 C CA . SER A 1 119 ? 5.901 -4.323 -9.194 1.00 81.06 119 SER A CA 1
ATOM 972 C C . SER A 1 119 ? 5.445 -2.984 -8.599 1.00 81.06 119 SER A C 1
ATOM 974 O O . SER A 1 119 ? 4.670 -2.973 -7.638 1.00 81.06 119 SER A O 1
ATOM 976 N N . LEU A 1 120 ? 5.788 -1.853 -9.228 1.00 82.56 120 LEU A 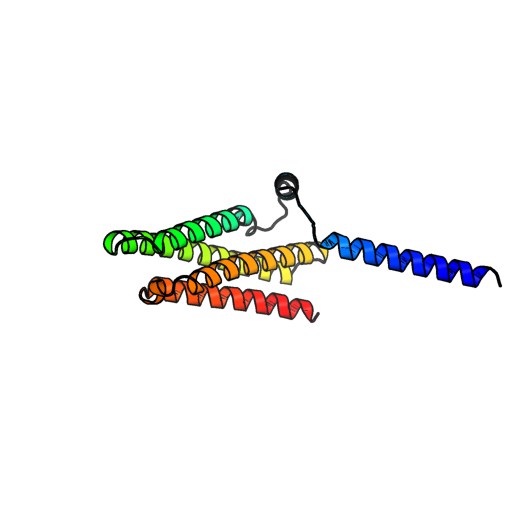N 1
ATOM 977 C CA . LEU A 1 120 ? 5.282 -0.528 -8.841 1.00 82.56 120 LEU A CA 1
ATOM 978 C C . LEU A 1 120 ? 3.761 -0.413 -8.995 1.00 82.56 120 LEU A C 1
ATOM 980 O O . LEU A 1 120 ? 3.090 0.135 -8.116 1.00 82.56 120 LEU A O 1
ATOM 984 N N . ILE A 1 121 ? 3.190 -0.958 -10.073 1.00 83.62 121 ILE A N 1
ATOM 985 C CA . ILE A 1 121 ? 1.734 -0.989 -10.281 1.00 83.62 121 ILE A CA 1
ATOM 986 C C . ILE A 1 121 ? 1.050 -1.794 -9.168 1.00 83.62 121 ILE A C 1
ATOM 988 O O . ILE A 1 121 ? 0.050 -1.339 -8.605 1.00 83.62 121 ILE A O 1
ATOM 992 N N . LYS A 1 122 ? 1.597 -2.959 -8.795 1.00 83.38 122 LYS A N 1
ATOM 993 C CA . LYS A 1 122 ? 1.075 -3.775 -7.684 1.00 83.38 122 LYS A CA 1
ATOM 994 C C . LYS A 1 122 ? 1.130 -3.016 -6.356 1.00 83.38 122 LYS A C 1
ATOM 996 O O . LYS A 1 122 ? 0.124 -2.953 -5.642 1.00 83.38 122 LYS A O 1
ATOM 1001 N N . LEU A 1 123 ? 2.261 -2.381 -6.045 1.00 83.69 123 LEU A N 1
ATOM 1002 C CA . LEU A 1 123 ? 2.431 -1.577 -4.832 1.00 83.69 123 LEU A CA 1
ATOM 1003 C C . LEU A 1 123 ? 1.442 -0.399 -4.782 1.00 83.69 123 LEU A C 1
ATOM 1005 O O . LEU A 1 123 ? 0.797 -0.156 -3.753 1.00 83.69 123 LEU A O 1
ATOM 1009 N N . LYS A 1 124 ? 1.237 0.282 -5.916 1.00 86.31 124 LYS A N 1
ATOM 1010 C CA . LYS A 1 124 ? 0.207 1.318 -6.071 1.00 86.31 124 LYS A CA 1
ATOM 1011 C C . LYS A 1 124 ? -1.200 0.770 -5.822 1.00 86.31 124 LYS A C 1
ATOM 1013 O O . LYS A 1 124 ? -1.984 1.381 -5.098 1.00 86.31 124 LYS A O 1
ATOM 1018 N N . GLY A 1 125 ? -1.519 -0.405 -6.360 1.00 85.56 125 GLY A N 1
ATOM 1019 C CA . GLY A 1 125 ? -2.804 -1.069 -6.132 1.00 85.56 125 GLY A CA 1
ATOM 1020 C C . GLY A 1 125 ? -3.059 -1.376 -4.652 1.00 85.56 125 GLY A C 1
ATOM 1021 O O . GLY A 1 125 ? -4.143 -1.100 -4.132 1.00 85.56 125 GLY A O 1
ATOM 1022 N N . HIS A 1 126 ? -2.054 -1.892 -3.938 1.00 86.06 126 HIS A N 1
ATOM 1023 C CA . HIS A 1 126 ? -2.155 -2.182 -2.505 1.00 86.06 126 HIS A CA 1
ATOM 1024 C C . HIS A 1 126 ? -2.344 -0.921 -1.658 1.00 86.06 126 HIS A C 1
ATOM 1026 O O . HIS A 1 126 ? -3.243 -0.877 -0.812 1.00 86.06 126 HIS A O 1
ATOM 1032 N N . THR A 1 127 ? -1.537 0.114 -1.905 1.00 87.88 127 THR A N 1
ATOM 1033 C CA . THR A 1 127 ? -1.652 1.397 -1.195 1.00 87.88 127 THR A CA 1
ATOM 1034 C C . THR A 1 127 ? -3.015 2.044 -1.448 1.00 87.88 127 THR A C 1
ATOM 1036 O O . THR A 1 127 ? -3.711 2.408 -0.500 1.00 87.88 127 THR A O 1
ATOM 1039 N N . GLN A 1 128 ? -3.477 2.084 -2.700 1.00 88.81 128 GLN A N 1
ATOM 1040 C CA . GLN A 1 128 ? -4.799 2.609 -3.041 1.00 88.81 128 GLN A CA 1
ATOM 1041 C C . GLN A 1 128 ? -5.933 1.824 -2.375 1.00 88.81 128 GLN A C 1
ATOM 1043 O O . GLN A 1 128 ? -6.889 2.427 -1.881 1.00 88.81 128 GLN A O 1
ATOM 1048 N N . ARG A 1 129 ? -5.841 0.488 -2.325 1.00 87.44 129 ARG A N 1
ATOM 1049 C CA . ARG A 1 129 ? -6.849 -0.347 -1.662 1.00 87.44 129 ARG A CA 1
ATOM 1050 C C . ARG A 1 129 ? -6.982 0.013 -0.185 1.00 87.44 129 ARG A C 1
ATOM 1052 O O . ARG A 1 129 ? -8.107 0.129 0.288 1.00 87.44 129 ARG A O 1
ATOM 1059 N N . ILE A 1 130 ? -5.873 0.239 0.521 1.00 88.62 130 ILE A N 1
ATOM 1060 C CA . ILE A 1 130 ? -5.908 0.654 1.929 1.00 88.62 130 ILE A CA 1
ATOM 1061 C C . ILE A 1 130 ? -6.483 2.067 2.078 1.00 88.62 130 ILE A C 1
ATOM 1063 O O . ILE A 1 130 ? -7.340 2.270 2.933 1.00 88.62 130 ILE A O 1
ATOM 1067 N N . VAL A 1 131 ? -6.089 3.028 1.233 1.00 88.94 131 VAL A N 1
ATOM 1068 C CA . VAL A 1 131 ? -6.661 4.392 1.262 1.00 88.94 131 VAL A CA 1
ATOM 1069 C C . VAL A 1 131 ? -8.187 4.354 1.113 1.00 88.9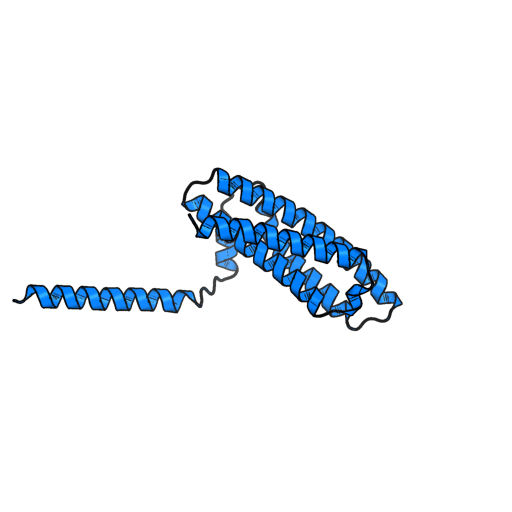4 131 VAL A C 1
ATOM 1071 O O . VAL A 1 131 ? -8.893 4.973 1.906 1.00 88.94 131 VAL A O 1
ATOM 1074 N N . ARG A 1 132 ? -8.712 3.549 0.182 1.00 87.38 132 ARG A N 1
ATOM 1075 C CA . ARG A 1 132 ? -10.163 3.375 -0.011 1.00 87.38 132 ARG A CA 1
ATOM 1076 C C . ARG A 1 132 ? -10.874 2.753 1.193 1.00 87.38 132 ARG A C 1
ATOM 1078 O O . ARG A 1 132 ? -12.064 2.986 1.390 1.00 87.38 132 ARG A O 1
ATOM 1085 N N . LEU A 1 133 ? -10.185 1.963 2.022 1.00 84.50 133 LEU A N 1
ATOM 1086 C CA . LEU A 1 133 ? -10.792 1.440 3.250 1.00 84.50 133 LEU A CA 1
ATOM 1087 C C . LEU A 1 133 ? -11.093 2.563 4.252 1.00 84.50 133 LEU A C 1
ATOM 1089 O O . LEU A 1 133 ? -12.100 2.478 4.954 1.00 84.50 133 LEU A O 1
ATOM 1093 N N . PHE A 1 134 ? -10.280 3.625 4.291 1.00 83.50 134 PHE A N 1
ATOM 1094 C CA . PHE A 1 134 ? -10.535 4.789 5.147 1.00 83.50 134 PHE A CA 1
ATOM 1095 C C . PHE A 1 134 ? -11.770 5.584 4.715 1.00 83.50 134 PHE A C 1
ATOM 1097 O O . PHE A 1 134 ? -12.462 6.140 5.559 1.00 83.50 134 PHE A O 1
ATOM 1104 N N . GLU A 1 135 ? -12.076 5.629 3.418 1.00 82.06 135 GLU A N 1
ATOM 1105 C CA . GLU A 1 135 ? -13.275 6.307 2.894 1.00 82.06 135 GLU A CA 1
ATOM 1106 C C . GLU A 1 135 ? -14.569 5.629 3.368 1.00 82.06 135 GLU A C 1
ATOM 1108 O O . GLU A 1 135 ? -15.598 6.275 3.529 1.00 82.06 135 GLU A O 1
ATOM 1113 N N . ARG A 1 136 ? -14.512 4.321 3.648 1.00 78.25 136 ARG A N 1
ATOM 1114 C CA . ARG A 1 136 ? -15.660 3.505 4.077 1.00 78.25 136 ARG A CA 1
ATOM 1115 C C . ARG A 1 136 ? -15.884 3.499 5.591 1.00 78.25 136 ARG A C 1
ATOM 1117 O O . ARG A 1 136 ? -16.734 2.735 6.061 1.00 78.25 136 ARG A O 1
ATOM 1124 N N . LEU A 1 137 ? -15.080 4.259 6.336 1.00 74.50 137 LEU A N 1
ATOM 1125 C CA . LEU A 1 137 ? -14.985 4.253 7.797 1.00 74.50 137 LEU A CA 1
ATOM 1126 C C . LEU A 1 137 ? -14.726 5.674 8.333 1.00 74.50 137 LEU A C 1
ATOM 1128 O O . LEU A 1 137 ? -13.642 5.949 8.857 1.00 74.50 137 LEU A O 1
ATOM 1132 N N . PRO A 1 138 ? -15.710 6.585 8.216 1.00 66.44 138 PRO A N 1
ATOM 1133 C CA . PRO A 1 138 ? -15.557 7.971 8.656 1.00 66.44 138 PRO A CA 1
ATOM 1134 C C . PRO A 1 138 ? -15.259 8.075 10.156 1.00 66.44 138 PRO A C 1
ATOM 1136 O O . PRO A 1 138 ? -14.516 8.959 10.554 1.00 66.44 138 PRO A O 1
ATOM 1139 N N . ASP A 1 139 ? -15.709 7.128 10.978 1.00 68.88 139 ASP A N 1
ATOM 1140 C CA . ASP A 1 139 ? -15.411 7.052 12.417 1.00 68.88 139 ASP A CA 1
ATOM 1141 C C . ASP A 1 139 ? -13.919 6.970 12.772 1.00 68.88 139 ASP A C 1
ATOM 1143 O O . ASP A 1 139 ? -13.530 7.268 13.901 1.00 68.88 139 ASP A O 1
ATOM 1147 N N . LEU A 1 140 ? -13.064 6.547 11.836 1.00 68.56 140 LEU A N 1
ATOM 1148 C CA . LEU A 1 140 ? -11.613 6.534 12.047 1.00 68.56 140 LEU A CA 1
ATOM 1149 C C . LEU A 1 140 ? -10.996 7.937 11.955 1.00 68.56 140 LEU A C 1
ATOM 1151 O O . LEU A 1 140 ? -9.819 8.093 12.260 1.00 68.56 140 LEU A O 1
ATOM 1155 N N . SER A 1 141 ? -11.780 8.949 11.568 1.00 60.69 141 SER A N 1
ATOM 1156 C CA . SER A 1 141 ? -11.356 10.351 11.481 1.00 60.69 141 SER A CA 1
ATOM 1157 C C . SER A 1 141 ? -11.146 11.035 12.831 1.00 60.69 141 SER A C 1
ATOM 1159 O O . SER A 1 141 ? -10.629 12.144 12.863 1.00 60.69 141 SER A O 1
ATOM 1161 N N . GLN A 1 142 ? -11.510 10.394 13.942 1.00 73.50 142 GLN A N 1
ATOM 1162 C CA . GLN A 1 142 ? -11.269 10.938 15.283 1.00 73.50 142 GLN A CA 1
ATOM 1163 C C . GLN A 1 142 ? -9.918 10.509 15.876 1.00 73.50 142 GLN A C 1
ATOM 1165 O O . GLN A 1 142 ? -9.508 11.036 16.905 1.00 73.50 142 GLN A O 1
ATOM 1170 N N . ASP A 1 143 ? -9.225 9.552 15.252 1.00 85.56 143 ASP A N 1
ATOM 1171 C CA . ASP A 1 143 ? -7.916 9.078 15.706 1.00 85.56 143 ASP A CA 1
ATOM 1172 C C . ASP A 1 143 ? -6.807 9.737 14.871 1.00 85.56 143 ASP A C 1
ATOM 1174 O O . ASP A 1 143 ? -6.612 9.416 13.695 1.00 85.56 143 ASP A O 1
ATOM 1178 N N . GLU A 1 144 ? -6.067 10.663 15.489 1.00 86.94 144 GLU A N 1
ATOM 1179 C CA . GLU A 1 144 ? -4.986 11.419 14.840 1.00 86.94 144 GLU A CA 1
ATOM 1180 C C . GLU A 1 144 ? -3.890 10.512 14.263 1.00 86.94 144 GLU A C 1
ATOM 1182 O O . GLU A 1 144 ? -3.358 10.776 13.185 1.00 86.94 144 GLU A O 1
ATOM 1187 N N . SER A 1 145 ? -3.577 9.398 14.932 1.00 88.56 145 SER A N 1
ATOM 1188 C CA . SER A 1 145 ? -2.532 8.471 14.483 1.00 88.56 145 SER A CA 1
ATOM 1189 C C . SER A 1 145 ? -2.953 7.715 13.218 1.00 88.56 145 SER A C 1
ATOM 1191 O O . SER A 1 145 ? -2.139 7.453 12.322 1.00 88.56 145 SER A O 1
ATOM 1193 N N . LEU A 1 146 ? -4.237 7.366 13.116 1.00 89.56 146 LEU A N 1
ATOM 1194 C CA . LEU A 1 146 ? -4.813 6.752 11.921 1.00 89.56 146 LEU A CA 1
ATOM 1195 C C . LEU A 1 146 ? -4.990 7.761 10.779 1.00 89.56 146 LEU A C 1
ATOM 1197 O O . LEU A 1 146 ? -4.751 7.401 9.623 1.00 89.56 146 LEU A O 1
ATOM 1201 N N . LEU A 1 147 ? -5.336 9.015 11.084 1.00 89.38 147 LEU A N 1
ATOM 1202 C CA . LEU A 1 147 ? -5.360 10.103 10.104 1.00 89.38 147 LEU A CA 1
ATOM 1203 C C . LEU A 1 147 ? -3.975 10.362 9.507 1.00 89.38 147 LEU A C 1
ATOM 1205 O O . LEU A 1 147 ? -3.838 10.424 8.283 1.00 89.38 147 LEU A O 1
ATOM 1209 N N . GLU A 1 148 ? -2.942 10.438 10.344 1.00 91.50 148 GLU A N 1
ATOM 1210 C CA . GLU A 1 148 ? -1.568 10.603 9.872 1.00 91.50 148 GLU A CA 1
ATOM 1211 C C . GLU A 1 148 ? -1.131 9.397 9.031 1.00 91.50 148 GLU A C 1
ATOM 1213 O O . GLU A 1 148 ? -0.554 9.552 7.955 1.00 91.50 148 GLU A O 1
ATOM 1218 N N . SER A 1 149 ? -1.507 8.181 9.440 1.00 91.50 149 SER A N 1
ATOM 1219 C CA . SER A 1 149 ? -1.272 6.982 8.627 1.00 91.50 149 SER A CA 1
ATOM 1220 C C . SER A 1 149 ? -1.933 7.102 7.249 1.00 91.50 149 SER A C 1
ATOM 1222 O O . SER A 1 149 ? -1.275 6.856 6.241 1.00 91.50 149 SER A O 1
ATOM 1224 N N . LYS A 1 150 ? -3.198 7.540 7.168 1.00 91.50 150 LYS A N 1
ATOM 1225 C CA . LYS A 1 150 ? -3.897 7.776 5.891 1.00 91.50 150 LYS A CA 1
ATOM 1226 C C . LYS A 1 150 ? -3.167 8.808 5.030 1.00 91.50 150 LYS A C 1
ATOM 1228 O O . LYS A 1 150 ? -3.014 8.588 3.827 1.00 91.50 150 LYS A O 1
ATOM 1233 N N . LYS A 1 151 ? -2.711 9.914 5.624 1.00 92.44 151 LYS A N 1
ATOM 1234 C CA . LYS A 1 151 ? -1.970 10.975 4.929 1.00 92.44 151 LYS A CA 1
ATOM 1235 C C . LYS A 1 151 ? -0.675 10.433 4.324 1.00 92.44 151 LYS A C 1
ATOM 1237 O O . LYS A 1 151 ? -0.468 10.575 3.121 1.00 92.44 151 LYS A O 1
ATOM 1242 N N . ARG A 1 152 ? 0.138 9.729 5.118 1.00 93.62 152 ARG A N 1
ATOM 1243 C CA . ARG A 1 152 ? 1.384 9.090 4.657 1.00 93.62 152 ARG A CA 1
ATOM 1244 C C . ARG A 1 152 ? 1.137 8.080 3.536 1.00 93.62 152 ARG A C 1
ATOM 1246 O O . ARG A 1 152 ? 1.854 8.077 2.540 1.00 93.62 152 ARG A O 1
ATOM 1253 N N . LEU A 1 153 ? 0.093 7.260 3.658 1.00 92.06 153 LEU A N 1
ATOM 1254 C CA . LEU A 1 153 ? -0.274 6.261 2.647 1.00 92.06 153 LEU A CA 1
ATOM 1255 C C . LEU A 1 153 ? -0.761 6.908 1.340 1.00 92.06 153 LEU A C 1
ATOM 1257 O O . LEU A 1 153 ? -0.462 6.416 0.253 1.00 92.06 153 LEU A O 1
ATOM 1261 N N . THR A 1 154 ? -1.478 8.029 1.446 1.00 92.56 154 THR A N 1
ATOM 1262 C CA . THR A 1 154 ? -1.925 8.829 0.296 1.00 92.56 154 THR A CA 1
ATOM 1263 C C . THR A 1 154 ? -0.735 9.463 -0.418 1.00 92.56 154 THR A C 1
ATOM 1265 O O . THR A 1 154 ? -0.642 9.352 -1.638 1.00 92.56 154 THR A O 1
ATOM 1268 N N . ALA A 1 155 ? 0.203 10.052 0.331 1.00 93.94 155 ALA A N 1
ATOM 1269 C CA . ALA A 1 155 ? 1.430 10.622 -0.220 1.00 93.94 155 ALA A CA 1
ATOM 1270 C C . ALA A 1 155 ? 2.283 9.559 -0.932 1.00 93.94 155 ALA A C 1
ATOM 1272 O O . ALA A 1 155 ? 2.745 9.785 -2.048 1.00 93.94 155 ALA A O 1
ATOM 1273 N N . LEU A 1 156 ? 2.424 8.366 -0.343 1.00 91.00 156 LEU A N 1
ATOM 1274 C CA . LEU A 1 156 ? 3.132 7.251 -0.975 1.00 91.00 156 LEU A CA 1
ATOM 1275 C C . LEU A 1 156 ? 2.459 6.814 -2.288 1.00 91.00 156 LEU A C 1
ATOM 1277 O O . LEU A 1 156 ? 3.132 6.674 -3.305 1.00 91.00 156 LEU A O 1
ATOM 1281 N N . ASN A 1 157 ? 1.132 6.654 -2.297 1.00 91.25 157 ASN A N 1
ATOM 1282 C CA . ASN A 1 157 ? 0.372 6.312 -3.507 1.00 91.25 157 ASN A CA 1
ATOM 1283 C C . ASN A 1 157 ? 0.550 7.367 -4.619 1.00 91.25 157 ASN A C 1
ATOM 1285 O O . ASN A 1 157 ? 0.755 7.023 -5.786 1.00 91.25 157 ASN A O 1
ATOM 1289 N N . GLN A 1 158 ? 0.516 8.653 -4.258 1.00 91.56 158 GLN A N 1
ATOM 1290 C CA . GLN A 1 158 ? 0.778 9.750 -5.193 1.00 91.56 158 GLN A CA 1
ATOM 1291 C C . GLN A 1 158 ? 2.203 9.685 -5.751 1.00 91.56 158 GLN A C 1
ATOM 1293 O O . GLN A 1 158 ? 2.366 9.760 -6.965 1.00 91.56 158 GLN A O 1
ATOM 1298 N N . SER A 1 159 ? 3.203 9.468 -4.893 1.00 91.06 159 SER A N 1
ATOM 1299 C CA . SER A 1 159 ? 4.613 9.352 -5.285 1.00 91.06 159 SER A CA 1
ATOM 1300 C C . SER A 1 159 ? 4.840 8.232 -6.307 1.00 91.06 159 SER A C 1
ATOM 1302 O O . SER A 1 159 ? 5.332 8.490 -7.407 1.00 91.06 159 SER A O 1
ATOM 1304 N N . ILE A 1 160 ? 4.338 7.021 -6.021 1.00 86.44 160 ILE A N 1
ATOM 1305 C CA . ILE A 1 160 ? 4.387 5.886 -6.960 1.00 86.44 160 ILE A CA 1
ATOM 1306 C C . ILE A 1 160 ? 3.690 6.256 -8.282 1.00 86.44 160 ILE A C 1
ATOM 1308 O O . ILE A 1 160 ? 4.147 5.921 -9.375 1.00 86.44 160 ILE A O 1
ATOM 1312 N N . GLY A 1 161 ? 2.561 6.967 -8.199 1.00 84.38 161 GLY A N 1
ATOM 1313 C CA . GLY A 1 161 ? 1.822 7.430 -9.367 1.00 84.38 161 GLY A CA 1
ATOM 1314 C C . GLY A 1 161 ? 2.581 8.415 -10.250 1.00 84.38 161 GLY A C 1
ATOM 1315 O O . GLY A 1 161 ? 2.447 8.329 -11.472 1.00 84.38 161 GLY A O 1
ATOM 1316 N N . THR A 1 162 ? 3.370 9.306 -9.658 1.00 86.75 162 THR A N 1
ATOM 1317 C CA . THR A 1 162 ? 4.227 10.242 -10.389 1.00 86.75 162 THR A CA 1
ATOM 1318 C C . THR A 1 162 ? 5.279 9.487 -11.192 1.00 86.75 162 THR A C 1
ATOM 1320 O O . THR A 1 162 ? 5.381 9.725 -12.392 1.00 86.75 162 THR A O 1
ATOM 1323 N N . ILE A 1 163 ? 5.973 8.516 -10.582 1.00 82.06 163 ILE A N 1
ATOM 1324 C CA . ILE A 1 163 ? 6.972 7.684 -11.278 1.00 82.06 163 ILE A CA 1
ATOM 1325 C C . ILE A 1 163 ? 6.345 6.983 -12.488 1.00 82.06 163 ILE A C 1
ATOM 1327 O O . ILE A 1 163 ? 6.813 7.147 -13.612 1.00 82.06 163 ILE A O 1
ATOM 1331 N N . LEU A 1 164 ? 5.225 6.281 -12.286 1.00 81.19 164 LEU A N 1
ATOM 1332 C CA . LEU A 1 164 ? 4.529 5.568 -13.366 1.00 81.19 164 LEU A CA 1
ATOM 1333 C C . LEU A 1 164 ? 4.054 6.502 -14.493 1.00 81.19 164 LEU A C 1
ATOM 1335 O O . LEU A 1 164 ? 4.044 6.118 -15.660 1.00 81.19 164 LEU A O 1
ATOM 1339 N N . THR A 1 165 ? 3.652 7.731 -14.159 1.00 81.12 165 THR A N 1
ATOM 1340 C CA . THR A 1 165 ? 3.222 8.721 -15.160 1.00 81.12 165 THR A CA 1
ATOM 1341 C C . THR A 1 165 ? 4.400 9.244 -15.975 1.00 81.12 165 THR A C 1
ATOM 1343 O O . THR A 1 165 ? 4.252 9.460 -17.177 1.00 81.12 165 THR A O 1
ATOM 1346 N N . THR A 1 166 ? 5.557 9.443 -15.342 1.00 78.69 166 THR A N 1
ATOM 1347 C CA . THR A 1 166 ? 6.790 9.870 -16.014 1.00 78.69 166 THR A CA 1
ATOM 1348 C C . THR A 1 166 ? 7.273 8.815 -17.004 1.00 78.69 166 THR A C 1
ATOM 1350 O O . THR A 1 166 ? 7.569 9.164 -18.142 1.00 78.69 166 THR A O 1
ATOM 1353 N N . LEU A 1 167 ? 7.251 7.534 -16.622 1.00 75.25 167 LEU A N 1
ATOM 1354 C CA . LEU A 1 167 ? 7.651 6.425 -17.499 1.00 75.25 167 LEU A CA 1
ATOM 1355 C C . LEU A 1 167 ? 6.761 6.299 -18.741 1.00 75.25 167 LEU A C 1
ATOM 1357 O O . LEU A 1 167 ? 7.248 5.979 -19.811 1.00 75.25 167 LEU A O 1
ATOM 1361 N N . LYS A 1 168 ? 5.461 6.604 -18.634 1.00 69.62 168 LYS A N 1
ATOM 1362 C CA . LYS A 1 168 ? 4.533 6.561 -19.779 1.00 69.62 168 LYS A CA 1
ATOM 1363 C C . LYS A 1 168 ? 4.826 7.628 -20.852 1.00 69.62 168 LYS A C 1
ATOM 1365 O O . LYS A 1 168 ? 4.295 7.539 -21.954 1.00 69.62 168 LYS A O 1
ATOM 1370 N N . LYS A 1 169 ? 5.559 8.692 -20.508 1.00 60.00 169 LYS A N 1
ATOM 1371 C CA . LYS A 1 169 ? 5.877 9.799 -21.428 1.00 60.00 169 LYS A CA 1
ATOM 1372 C C . LYS A 1 169 ? 7.192 9.599 -22.188 1.00 60.00 169 LYS A C 1
ATOM 1374 O O . LYS A 1 169 ? 7.458 10.400 -23.082 1.00 60.00 169 LYS A O 1
ATOM 1379 N N . GLN A 1 170 ? 8.000 8.621 -21.783 1.00 54.12 170 GLN A N 1
ATOM 1380 C CA . GLN A 1 170 ? 9.225 8.202 -22.466 1.00 54.12 170 GLN A CA 1
ATOM 1381 C C . GLN A 1 170 ? 8.877 7.181 -23.548 1.00 54.12 170 GLN A C 1
ATOM 1383 O O . GLN A 1 170 ? 9.549 7.229 -24.598 1.00 54.12 170 GLN A O 1
#

pLDDT: mean 70.62, std 18.18, range [36.09, 93.94]

Radius of gyration: 22.0 Å; chains: 1; bounding box: 39×33×86 Å

Sequence (170 aa):
MKTKRLQQSILMTGVIILTTVTTHAQDINFSIKEVAEAFKRENECHYCTKIYQFSHKVQQISNIMHDLKDLETKKKHKKQKRLYKTLHAFIENAAMEHQGLADQLAFSKEEEMENTIISLIKLKGHTQRIVRLFERLPDLSQDESLLESKKRLTALNQSIGTILTTLKKQ

Organism: NCBI:txid2047982

Secondary structure (DSSP, 8-state):
--HHHHHHHHHHHHHHHHHHHHHHTT-----HHHHHHHTTS--S-TTGGGHHHHHHHHHHHHHHHHHTSS--HHHHHHHHHHHHHHHHHHHHHHHHHHHHHHHHHHH--HHHHHHHHHHHHHHHHHHHHHHHHHHT-GGGGG-HHHHHHHHHHHHHHHHHHHHHHHHTT-

Foldseek 3Di:
DPVVVVVVVVVVVVVVVVVVVVVVVVDPPPPVVNVVVVVPDPPDQPLCVCVVVLVVLLVVLLVLLVVLVPDDPVVNVVSLVVSLVSLVVNLVSLVVLLVSLVVCCVPDDDVSNVVSLVSLVVSLVSLVSSLVSCVVCVVNVVPPSVVVSSVSSVVSSVVSVVVNVVVVVD